Protein AF-A0A7S4NCA5-F1 (afdb_monomer_lite)

InterPro domains:
  IPR008146 Glutamine synthetase, catalytic domain [PS51987] (1-155)
  IPR014746 Glutamine synthetase/guanido kinase, catalytic domain [SSF55931] (5-135)
  IPR040577 Glutamine synthetase, C-terminal [PF18318] (61-159)
  IPR052725 Glutamine Synthetase Type-3 [PTHR42974] (2-161)

Secondary structure (DSSP, 8-state):
--SS---TT-SS-B-SSSB------TTS-HHHHHHHHHHHHHHHHHHHHHHHHTT--HHHHHHHHHHHTGGG---S-TTSTTHHHHHHHTT------HHHHHHGGG-HHHHHHHHHTTS--HHHHHHHHHHHHHHHHHHHHHHHHHHHHHIIIIIHHHHHHTT--HHHHHHHHHHH--

Sequence (178 aa):
VPAEDRNRTSPFPYGGHRFEFRAVGSSQNVSMVNTVLCSAIADAFTKFADAIEGGTAPLVVAQASLQENWNIIFNGDGYSAEWPVEAAKRGLRNTASGVDAVEALSDGKNIALFEKLGVMSKEETVARAVAMHDQYAGIVEIELKVMIEMITRKCVPACKAAGLSSSVVQGLTAGVSK

Radius of gyration: 23.9 Å; chains: 1; bounding box: 55×34×67 Å

Structure (mmCIF, N/CA/C/O backbone):
data_AF-A0A7S4NCA5-F1
#
_entry.id   AF-A0A7S4NCA5-F1
#
loop_
_atom_site.group_PDB
_atom_site.id
_atom_site.type_symbol
_atom_site.label_atom_id
_atom_site.label_alt_id
_atom_site.label_comp_id
_atom_site.label_asym_id
_atom_site.label_entity_id
_atom_site.label_seq_id
_atom_site.pdbx_PDB_ins_code
_atom_site.Cartn_x
_atom_site.Cartn_y
_atom_site.Cartn_z
_atom_site.occupancy
_atom_site.B_iso_or_equiv
_atom_site.auth_seq_id
_atom_site.auth_comp_id
_atom_site.auth_asym_id
_atom_site.auth_atom_id
_atom_site.pdbx_PDB_model_num
ATOM 1 N N . VAL A 1 1 ? 4.951 -13.671 23.299 1.00 54.53 1 VAL A N 1
ATOM 2 C CA . VAL A 1 1 ? 5.231 -12.646 22.269 1.00 54.53 1 VAL A CA 1
ATOM 3 C C . VAL A 1 1 ? 6.195 -11.655 22.896 1.00 54.53 1 VAL A C 1
ATOM 5 O O . VAL A 1 1 ? 5.897 -11.228 24.009 1.00 54.53 1 VAL A O 1
ATOM 8 N N . PRO A 1 2 ? 7.374 -11.396 22.310 1.00 55.56 2 PRO A N 1
ATOM 9 C CA . PRO A 1 2 ? 8.311 -10.420 22.863 1.00 55.56 2 PRO A CA 1
ATOM 10 C C . PRO A 1 2 ? 7.645 -9.040 22.966 1.00 55.56 2 PRO A C 1
ATOM 12 O O . PRO A 1 2 ? 6.778 -8.721 22.157 1.00 55.56 2 PRO A O 1
ATOM 15 N N . ALA A 1 3 ? 8.047 -8.221 23.941 1.00 65.94 3 ALA A N 1
ATOM 16 C CA . ALA A 1 3 ? 7.530 -6.854 24.089 1.00 65.94 3 ALA A CA 1
ATOM 17 C C . ALA A 1 3 ? 7.954 -5.917 22.935 1.00 65.94 3 ALA A C 1
ATOM 19 O O . ALA A 1 3 ? 7.352 -4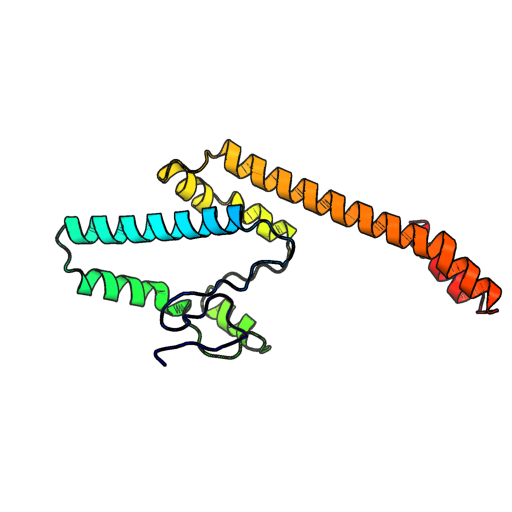.864 22.747 1.00 65.94 3 ALA A O 1
ATOM 20 N N . GLU A 1 4 ? 8.965 -6.312 22.154 1.00 72.19 4 GLU A N 1
ATOM 21 C CA . GLU A 1 4 ? 9.439 -5.626 20.951 1.00 72.19 4 GLU A CA 1
ATOM 22 C C . GLU A 1 4 ? 9.548 -6.623 19.792 1.00 72.19 4 GLU A C 1
ATOM 24 O O . GLU A 1 4 ? 10.216 -7.652 19.910 1.00 72.19 4 GLU A O 1
ATOM 29 N N . ASP A 1 5 ? 8.954 -6.290 18.651 1.00 75.12 5 ASP A N 1
ATOM 30 C CA . ASP A 1 5 ? 9.144 -6.990 17.390 1.00 75.12 5 ASP A CA 1
ATOM 31 C C . ASP A 1 5 ? 10.238 -6.293 16.564 1.00 75.12 5 ASP A C 1
ATOM 33 O O . ASP A 1 5 ? 10.076 -5.180 16.062 1.00 75.12 5 ASP A O 1
ATOM 37 N N . ARG A 1 6 ? 11.390 -6.958 16.429 1.00 75.75 6 ARG A N 1
ATOM 38 C CA . ARG A 1 6 ? 12.516 -6.502 15.596 1.00 75.75 6 ARG A CA 1
ATOM 39 C C . ARG A 1 6 ? 12.562 -7.193 14.233 1.00 75.75 6 ARG A C 1
ATOM 41 O O . ARG A 1 6 ? 13.563 -7.068 13.525 1.00 75.75 6 ARG A O 1
ATOM 48 N N . ASN A 1 7 ? 11.506 -7.908 13.850 1.00 80.62 7 ASN A N 1
ATOM 49 C CA . ASN A 1 7 ? 11.430 -8.604 12.578 1.00 80.62 7 ASN A CA 1
ATOM 50 C C . ASN A 1 7 ? 11.539 -7.615 11.413 1.00 80.62 7 ASN A C 1
ATOM 52 O O . ASN A 1 7 ? 10.671 -6.765 11.222 1.00 80.62 7 ASN A O 1
ATOM 56 N N . ARG A 1 8 ? 12.611 -7.724 10.620 1.00 83.94 8 ARG A N 1
ATOM 57 C CA . ARG A 1 8 ? 12.866 -6.866 9.448 1.00 83.94 8 ARG A CA 1
ATOM 58 C C . ARG A 1 8 ? 12.059 -7.230 8.205 1.00 83.94 8 ARG A C 1
ATOM 60 O O . ARG A 1 8 ? 12.035 -6.446 7.266 1.00 83.94 8 ARG A O 1
ATOM 67 N N . THR A 1 9 ? 11.385 -8.372 8.236 1.00 88.25 9 THR A N 1
ATOM 68 C CA . THR A 1 9 ? 10.536 -8.881 7.151 1.00 88.25 9 THR A CA 1
ATOM 69 C C . THR A 1 9 ? 9.052 -8.566 7.374 1.00 88.25 9 THR A C 1
ATOM 71 O O . THR A 1 9 ? 8.243 -8.718 6.465 1.00 88.25 9 THR A O 1
ATOM 74 N N . SER A 1 10 ? 8.691 -8.081 8.571 1.00 89.56 10 SER A N 1
ATOM 75 C CA . SER A 1 10 ? 7.336 -7.623 8.887 1.00 89.56 10 SER A CA 1
ATOM 76 C C . SER A 1 10 ? 7.078 -6.222 8.313 1.00 89.56 10 SER A C 1
ATOM 78 O O . SER A 1 10 ? 7.924 -5.332 8.487 1.00 89.56 10 SER A O 1
ATOM 80 N N . PRO A 1 11 ? 5.912 -5.983 7.679 1.00 90.94 11 PRO A N 1
ATOM 81 C CA . PRO A 1 11 ? 5.533 -4.662 7.187 1.00 90.94 11 PRO A CA 1
ATOM 82 C C . PRO A 1 11 ? 5.059 -3.710 8.296 1.00 90.94 11 PRO A C 1
ATOM 84 O O . PRO A 1 11 ? 5.025 -2.504 8.057 1.00 90.94 11 PRO A O 1
ATOM 87 N N . PHE A 1 12 ? 4.682 -4.218 9.479 1.00 92.06 12 PHE A N 1
ATOM 88 C CA . PHE A 1 12 ? 4.121 -3.411 10.574 1.00 92.06 12 PHE A CA 1
ATOM 89 C C . PHE A 1 12 ? 4.548 -3.880 11.984 1.00 92.06 12 PHE A C 1
ATOM 91 O O . PHE A 1 12 ? 3.697 -4.219 12.808 1.00 92.06 12 PHE A O 1
ATOM 98 N N . PRO A 1 13 ? 5.855 -3.956 12.295 1.00 91.12 13 PRO A N 1
ATOM 99 C CA . PRO A 1 13 ? 6.316 -4.395 13.610 1.00 91.12 13 PRO A CA 1
ATOM 100 C C . PRO A 1 13 ? 6.093 -3.352 14.710 1.00 91.12 13 PRO A C 1
ATOM 102 O O . PRO A 1 13 ? 6.138 -2.138 14.480 1.00 91.12 13 PRO A O 1
ATOM 105 N N . TYR A 1 14 ? 5.933 -3.847 15.938 1.00 89.44 14 TYR A N 1
ATOM 106 C CA . TYR A 1 14 ? 5.881 -3.041 17.155 1.00 89.44 14 TYR A CA 1
ATOM 107 C C . TYR A 1 14 ? 7.275 -2.877 17.775 1.00 89.44 14 TYR A C 1
ATOM 109 O O . TYR A 1 14 ? 7.804 -3.789 18.401 1.00 89.44 14 TYR A O 1
ATOM 117 N N . GLY A 1 15 ? 7.867 -1.691 17.659 1.00 82.62 15 GLY A N 1
ATOM 118 C CA . GLY A 1 15 ? 9.199 -1.364 18.181 1.00 82.62 15 GLY A CA 1
ATOM 119 C C . GLY A 1 15 ? 9.235 -0.964 19.664 1.00 82.62 15 GLY A C 1
ATOM 120 O O . GLY A 1 15 ? 10.075 -0.152 20.048 1.00 82.62 15 GLY A O 1
ATOM 121 N N . GLY A 1 16 ? 8.296 -1.439 20.487 1.00 83.69 16 GLY A N 1
ATOM 122 C CA . GLY A 1 16 ? 8.260 -1.211 21.940 1.00 83.69 16 GLY A CA 1
ATOM 123 C C . GLY A 1 16 ? 7.545 0.060 22.406 1.00 83.69 16 GLY A C 1
ATOM 124 O O . GLY A 1 16 ? 6.888 0.033 23.440 1.00 83.69 16 GLY A O 1
ATOM 125 N N . HIS A 1 17 ? 7.634 1.159 21.654 1.00 86.75 17 HIS A N 1
ATOM 126 C CA . HIS A 1 17 ? 6.929 2.426 21.945 1.00 86.75 17 HIS A CA 1
ATOM 127 C C . HIS A 1 17 ? 6.259 3.043 20.708 1.00 86.75 17 HIS A C 1
ATOM 129 O O . HIS A 1 17 ? 5.685 4.127 20.777 1.00 86.75 17 HIS A O 1
ATOM 135 N N . ARG A 1 18 ? 6.373 2.379 19.555 1.00 89.12 18 ARG A N 1
ATOM 136 C CA . ARG A 1 18 ? 5.813 2.812 18.273 1.00 89.12 18 ARG A CA 1
ATOM 137 C C . ARG A 1 18 ? 5.584 1.610 17.369 1.00 89.12 18 ARG A C 1
ATOM 139 O O . ARG A 1 18 ? 6.271 0.599 17.505 1.00 89.12 18 ARG A O 1
ATOM 146 N N . PHE A 1 19 ? 4.691 1.765 16.404 1.00 91.25 19 PHE A N 1
ATOM 147 C CA . PHE A 1 19 ? 4.635 0.890 15.237 1.00 91.25 19 PHE A CA 1
ATOM 148 C C . PHE A 1 19 ? 5.470 1.482 14.102 1.00 91.25 19 PHE A C 1
ATOM 150 O O . PHE A 1 19 ? 5.569 2.702 13.967 1.00 91.25 19 PHE A O 1
ATOM 157 N N . GLU A 1 20 ? 6.075 0.622 13.289 1.00 92.19 20 GLU A N 1
ATOM 158 C CA . GLU A 1 20 ? 6.814 1.030 12.093 1.00 92.19 20 GLU A CA 1
ATOM 159 C C . GLU A 1 20 ? 6.107 0.502 10.848 1.00 92.19 20 GLU A C 1
ATOM 161 O O . GLU A 1 20 ? 6.109 -0.698 10.612 1.00 92.19 20 GLU A O 1
ATOM 166 N N . PHE A 1 21 ? 5.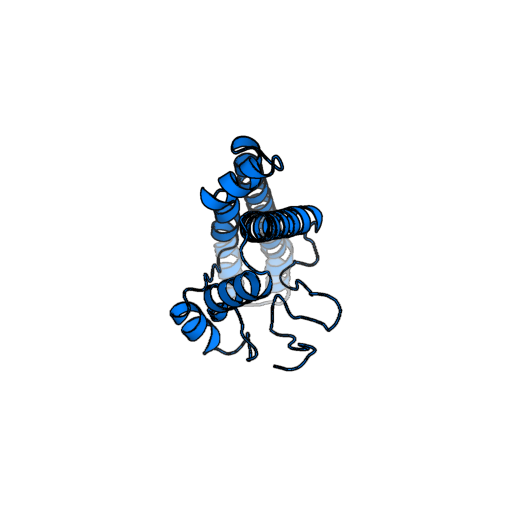533 1.374 10.016 1.00 93.69 21 PHE A N 1
ATOM 167 C CA . PHE A 1 21 ? 4.995 0.946 8.724 1.00 93.69 21 PHE A CA 1
ATOM 168 C C . PHE A 1 21 ? 6.086 0.964 7.660 1.00 93.69 21 PHE A C 1
ATOM 170 O O . PHE A 1 21 ? 6.589 2.021 7.283 1.00 93.69 21 PHE A O 1
ATOM 177 N N . ARG A 1 22 ? 6.469 -0.221 7.186 1.00 92.31 22 ARG A N 1
ATOM 178 C CA . ARG A 1 22 ? 7.637 -0.418 6.316 1.00 92.31 22 ARG A CA 1
ATOM 179 C C . ARG A 1 22 ? 7.298 -0.665 4.853 1.00 92.31 22 ARG A C 1
ATOM 181 O O . ARG A 1 22 ? 8.204 -0.758 4.037 1.00 92.31 22 ARG A O 1
ATOM 188 N N . ALA A 1 23 ? 6.014 -0.752 4.515 1.00 91.38 23 ALA A N 1
ATOM 189 C CA . ALA A 1 23 ? 5.568 -0.969 3.140 1.00 91.38 23 ALA A CA 1
ATOM 190 C C . ALA A 1 23 ? 5.652 0.295 2.255 1.00 91.38 23 ALA A C 1
ATOM 192 O O . ALA A 1 23 ? 5.349 0.225 1.068 1.00 91.38 23 ALA A O 1
ATOM 193 N N . VAL A 1 24 ? 6.042 1.447 2.814 1.00 93.38 24 VAL A N 1
ATOM 194 C CA . VAL A 1 24 ? 6.115 2.723 2.086 1.00 93.38 24 VAL A CA 1
ATOM 195 C C . VAL A 1 24 ? 7.354 2.766 1.192 1.00 93.38 24 VAL A C 1
ATOM 197 O O . VAL A 1 24 ? 8.475 2.564 1.659 1.00 93.38 24 VAL A O 1
ATOM 200 N N . GLY A 1 25 ? 7.159 3.075 -0.090 1.00 92.06 25 GLY A N 1
ATOM 201 C CA . GLY A 1 25 ? 8.249 3.294 -1.039 1.00 92.06 25 GLY A CA 1
ATOM 202 C C . GLY A 1 25 ? 9.005 4.597 -0.760 1.00 92.06 25 GLY A C 1
ATOM 203 O O . GLY A 1 25 ? 8.414 5.599 -0.368 1.00 92.06 25 GLY A O 1
ATOM 204 N N . SER A 1 26 ? 10.315 4.617 -1.011 1.00 92.94 26 SER A N 1
ATOM 205 C CA . SER A 1 26 ? 11.189 5.759 -0.681 1.00 92.94 26 SER A CA 1
ATOM 206 C C . SER A 1 26 ? 10.846 7.065 -1.409 1.00 92.94 26 SER A C 1
ATOM 208 O O . SER A 1 26 ? 11.150 8.141 -0.902 1.00 92.94 26 SER A O 1
ATOM 210 N N . SER A 1 27 ? 10.222 6.982 -2.585 1.00 91.06 27 SER A N 1
ATOM 211 C CA . SER A 1 27 ? 9.778 8.131 -3.383 1.00 91.06 27 SER A CA 1
ATOM 212 C C . SER A 1 27 ? 8.312 8.511 -3.149 1.00 91.06 27 SER A C 1
ATOM 214 O O . SER A 1 27 ? 7.837 9.489 -3.727 1.00 91.06 27 SER A O 1
ATOM 216 N N . GLN A 1 28 ? 7.572 7.746 -2.339 1.00 90.75 28 GLN A N 1
ATOM 217 C CA . GLN A 1 28 ? 6.149 7.988 -2.122 1.00 90.75 28 GLN A CA 1
ATOM 218 C C . GLN A 1 28 ? 5.918 9.157 -1.163 1.00 90.75 28 GLN A C 1
ATOM 220 O O . GLN A 1 28 ? 6.615 9.330 -0.164 1.00 90.75 28 GLN A O 1
ATOM 225 N N . ASN A 1 29 ? 4.872 9.938 -1.439 1.00 90.31 29 ASN A N 1
ATOM 226 C CA . ASN A 1 29 ? 4.406 10.947 -0.501 1.00 90.31 29 ASN A CA 1
ATOM 227 C C . ASN A 1 29 ? 3.720 10.269 0.695 1.00 90.31 29 ASN A C 1
ATOM 229 O O . ASN A 1 29 ? 2.674 9.633 0.553 1.00 90.31 29 ASN A O 1
ATOM 233 N N . VAL A 1 30 ? 4.296 10.451 1.884 1.00 94.19 30 VAL A N 1
ATOM 234 C CA . VAL A 1 30 ? 3.796 9.867 3.136 1.00 94.19 30 VAL A CA 1
ATOM 235 C C . VAL A 1 30 ? 2.447 10.432 3.585 1.00 94.19 30 VAL A C 1
ATOM 237 O O . VAL A 1 30 ? 1.802 9.826 4.434 1.00 94.19 30 VAL A O 1
ATOM 240 N N . SER A 1 31 ? 1.990 11.562 3.034 1.00 94.75 31 SER A N 1
ATOM 241 C CA . SER A 1 31 ? 0.718 12.175 3.428 1.00 94.75 31 SER A CA 1
ATOM 242 C C . SER A 1 31 ? -0.457 11.236 3.189 1.00 94.75 31 SER A C 1
ATOM 244 O O . SER A 1 31 ? -1.233 11.013 4.108 1.00 94.75 31 SER A O 1
ATOM 246 N N . MET A 1 32 ? -0.543 10.614 2.009 1.00 92.81 32 MET A N 1
ATOM 247 C CA . MET A 1 32 ? -1.649 9.714 1.684 1.00 92.81 32 MET A CA 1
ATOM 248 C C . MET A 1 32 ? -1.609 8.443 2.533 1.00 92.81 32 MET A C 1
ATOM 250 O O . MET A 1 32 ? -2.645 7.972 2.993 1.00 92.81 32 MET A O 1
ATOM 254 N N . VAL A 1 33 ? -0.410 7.916 2.790 1.00 95.06 33 VAL A N 1
ATOM 255 C CA . VAL A 1 33 ? -0.225 6.779 3.699 1.00 95.06 33 VAL A CA 1
ATOM 256 C C . VAL A 1 33 ? -0.738 7.130 5.094 1.00 95.06 33 VAL A C 1
ATOM 258 O O . VAL A 1 33 ? -1.511 6.371 5.674 1.00 95.06 33 VAL A O 1
ATOM 261 N N . ASN A 1 34 ? -0.367 8.303 5.608 1.00 96.38 34 ASN A N 1
ATOM 262 C CA . ASN A 1 34 ? -0.831 8.778 6.906 1.00 96.38 34 ASN A CA 1
ATOM 263 C C . ASN A 1 34 ? -2.341 9.028 6.914 1.00 96.38 34 ASN A C 1
ATOM 265 O O . ASN A 1 34 ? -2.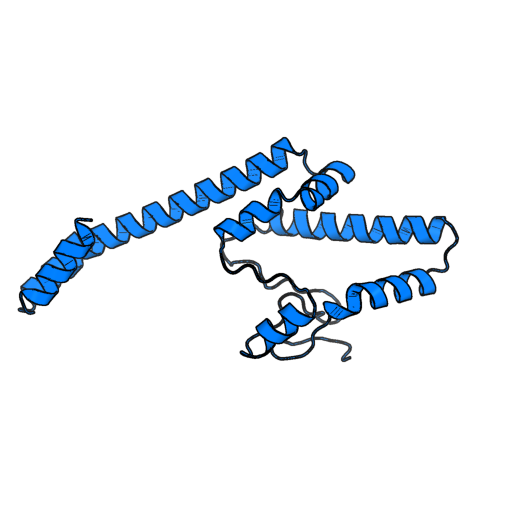984 8.676 7.892 1.00 96.38 34 ASN A O 1
ATOM 269 N N . THR A 1 35 ? -2.928 9.564 5.840 1.00 96.44 35 THR A N 1
ATOM 270 C CA . THR A 1 35 ? -4.385 9.706 5.713 1.00 96.44 35 THR A CA 1
ATOM 271 C C . THR A 1 35 ? -5.071 8.352 5.876 1.00 96.44 35 THR A C 1
ATOM 273 O O . THR A 1 35 ? -5.944 8.222 6.726 1.00 96.44 35 THR A O 1
ATOM 276 N N . VAL A 1 36 ? -4.634 7.324 5.141 1.00 96.12 36 VAL A N 1
ATOM 277 C CA . VAL A 1 36 ? -5.213 5.972 5.235 1.00 96.12 36 VAL A CA 1
ATOM 278 C C . VAL A 1 36 ? -5.044 5.390 6.641 1.00 96.12 36 VAL A C 1
ATOM 280 O O . VAL A 1 36 ? -6.019 4.922 7.228 1.00 96.12 36 VAL A O 1
ATOM 283 N N . LEU A 1 37 ? -3.826 5.424 7.195 1.00 96.62 37 LEU A N 1
ATOM 284 C CA . LEU A 1 37 ? -3.539 4.855 8.515 1.00 96.62 37 LEU A CA 1
ATOM 285 C C . LEU A 1 37 ? -4.330 5.565 9.616 1.00 96.62 37 LEU A C 1
ATOM 287 O O . LEU A 1 37 ? -4.974 4.902 10.424 1.00 96.62 37 LEU A O 1
ATOM 291 N N . CYS A 1 38 ? -4.329 6.898 9.630 1.00 97.56 38 CYS A N 1
ATOM 292 C CA . CYS A 1 38 ? -5.062 7.678 10.620 1.00 97.56 38 CYS A CA 1
ATOM 293 C C . CYS A 1 38 ? -6.574 7.460 10.506 1.00 97.56 38 CYS A C 1
ATOM 295 O O . CYS A 1 38 ? -7.223 7.309 11.536 1.00 97.56 38 CYS A O 1
ATOM 297 N N . SER A 1 39 ? -7.138 7.382 9.295 1.00 98.12 39 SER A N 1
ATOM 298 C CA . SER A 1 39 ? -8.562 7.073 9.103 1.00 98.12 39 SER A CA 1
ATOM 299 C C . SER A 1 39 ? -8.922 5.672 9.598 1.00 98.12 39 SER A C 1
ATOM 301 O O . SER A 1 39 ? -9.897 5.514 10.328 1.00 98.12 39 SER A O 1
ATOM 303 N N . ALA A 1 40 ? -8.123 4.655 9.262 1.00 96.69 40 ALA A N 1
ATOM 304 C CA . ALA A 1 40 ? -8.358 3.287 9.725 1.00 96.69 40 ALA A CA 1
ATOM 305 C C . ALA A 1 40 ? -8.268 3.175 11.258 1.00 96.69 40 ALA A C 1
ATOM 307 O O . ALA A 1 40 ? -9.101 2.523 11.887 1.00 96.69 40 ALA A O 1
ATOM 308 N N . ILE A 1 41 ? -7.286 3.849 11.863 1.00 96.88 41 ILE A N 1
ATOM 309 C CA . ILE A 1 41 ? -7.113 3.906 13.318 1.00 96.88 41 ILE A CA 1
ATOM 310 C C . ILE A 1 41 ? -8.281 4.648 13.978 1.00 96.88 41 ILE A C 1
ATOM 312 O O . ILE A 1 41 ? -8.806 4.174 14.984 1.00 96.88 41 ILE A O 1
ATOM 316 N N . ALA A 1 42 ? -8.714 5.780 13.416 1.00 98.12 42 ALA A N 1
ATOM 317 C CA . ALA A 1 42 ? -9.842 6.546 13.936 1.00 98.12 42 ALA A CA 1
ATOM 318 C C . ALA A 1 42 ? -11.129 5.710 13.955 1.00 98.12 42 ALA A C 1
ATOM 320 O O . ALA A 1 42 ? -11.781 5.638 14.991 1.00 98.12 42 ALA A O 1
ATOM 321 N N . ASP A 1 43 ? -11.451 5.006 12.865 1.00 97.44 43 ASP A N 1
ATOM 322 C CA . ASP A 1 43 ? -12.634 4.136 12.813 1.00 97.44 43 ASP A CA 1
ATOM 323 C C . ASP A 1 43 ? -12.560 2.971 13.812 1.00 97.44 43 ASP A C 1
ATOM 325 O O . ASP A 1 43 ? -13.566 2.630 14.440 1.00 97.44 43 ASP A O 1
ATOM 329 N N . ALA A 1 44 ? -11.374 2.387 14.014 1.00 96.06 44 ALA A N 1
ATOM 330 C CA . ALA A 1 44 ? -11.171 1.365 15.039 1.00 96.06 44 ALA A CA 1
ATOM 331 C C . ALA A 1 44 ? -11.411 1.918 16.455 1.00 96.06 44 ALA A C 1
ATOM 333 O O . ALA A 1 44 ? -12.117 1.293 17.249 1.00 96.06 44 ALA A O 1
ATOM 334 N N . PHE A 1 45 ? -10.889 3.110 16.764 1.00 96.56 45 PHE A N 1
ATOM 335 C CA . PHE A 1 45 ? -11.117 3.750 18.060 1.00 96.56 45 PHE A CA 1
ATOM 336 C C . PHE A 1 45 ? -12.568 4.181 18.266 1.00 96.56 45 PHE A C 1
ATOM 338 O O . PHE A 1 45 ? -13.060 4.040 19.381 1.00 96.56 45 PHE A O 1
ATOM 345 N N . THR A 1 46 ? -13.274 4.627 17.222 1.00 97.19 46 THR A N 1
ATOM 346 C CA . THR A 1 46 ? -14.718 4.892 17.299 1.00 97.19 46 THR A CA 1
ATOM 347 C C . THR A 1 46 ? -15.472 3.635 17.724 1.00 97.19 46 THR A C 1
ATOM 349 O O . THR A 1 46 ? -16.225 3.684 18.686 1.00 97.19 46 THR A O 1
ATOM 352 N N . LYS A 1 47 ? -15.199 2.478 17.103 1.00 95.88 47 LYS A N 1
ATOM 353 C CA . LYS A 1 47 ? -15.840 1.206 17.491 1.00 95.88 47 LYS A CA 1
ATOM 354 C C . LYS A 1 47 ? -15.565 0.830 18.948 1.00 95.88 47 LYS A C 1
ATOM 356 O O . LYS A 1 47 ? -16.447 0.308 19.625 1.00 95.88 47 LYS A O 1
ATOM 361 N N . PHE A 1 48 ? -14.346 1.074 19.431 1.00 97.69 48 PHE A N 1
ATOM 362 C CA . PHE A 1 48 ? -13.999 0.809 20.829 1.00 97.69 48 PHE A CA 1
ATOM 363 C C . PHE A 1 48 ? -14.727 1.761 21.777 1.00 97.69 48 PHE A C 1
ATOM 365 O O . PHE A 1 48 ? -15.265 1.304 22.784 1.00 97.69 48 PHE A O 1
ATOM 372 N N . ALA A 1 49 ? -14.756 3.055 21.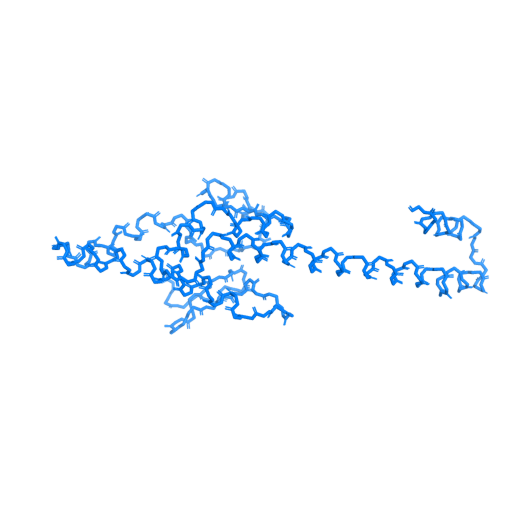454 1.00 97.81 49 ALA A N 1
ATOM 373 C CA . ALA A 1 49 ? -15.452 4.068 22.236 1.00 97.81 49 ALA A CA 1
ATOM 374 C C . ALA A 1 49 ? -16.951 3.757 22.318 1.00 97.81 49 ALA A C 1
ATOM 376 O O . ALA A 1 49 ? -17.464 3.612 23.424 1.00 97.81 49 ALA A O 1
ATOM 377 N N . ASP A 1 50 ? -17.607 3.512 21.180 1.00 97.81 50 ASP A N 1
ATOM 378 C CA . ASP A 1 50 ? -19.035 3.186 21.106 1.00 97.81 50 ASP A CA 1
ATOM 379 C C . ASP A 1 50 ? -19.389 1.968 21.980 1.00 97.81 50 ASP A C 1
ATOM 381 O O . ASP A 1 50 ? -20.376 1.976 22.717 1.00 97.81 50 ASP A O 1
ATOM 385 N N . ALA A 1 51 ? -18.567 0.912 21.949 1.00 97.62 51 ALA A N 1
ATOM 386 C CA . ALA A 1 51 ? -18.796 -0.290 22.751 1.00 97.62 51 ALA A CA 1
ATOM 387 C C . ALA A 1 51 ? -18.638 -0.039 24.261 1.00 97.62 51 ALA A C 1
ATOM 389 O O . ALA A 1 51 ? -19.400 -0.592 25.064 1.00 97.62 51 ALA A O 1
ATOM 390 N N . ILE A 1 52 ? -17.650 0.774 24.649 1.00 98.31 52 ILE A N 1
ATOM 391 C CA . ILE A 1 52 ? -17.373 1.118 26.049 1.00 98.31 52 ILE A CA 1
ATOM 392 C C . ILE A 1 52 ? -18.449 2.058 26.596 1.00 98.31 52 ILE A C 1
ATOM 394 O O . ILE A 1 52 ? -18.980 1.815 27.679 1.00 98.31 52 ILE A O 1
ATOM 398 N N . GLU A 1 53 ? -18.813 3.095 25.844 1.00 98.12 53 GLU A N 1
ATOM 399 C CA . GLU A 1 53 ? -19.886 4.032 26.191 1.00 98.12 53 GLU A CA 1
ATOM 400 C C . GLU A 1 53 ? -21.251 3.333 26.237 1.00 98.12 53 GLU A C 1
ATOM 402 O O . GLU A 1 53 ? -22.089 3.658 27.078 1.00 98.12 53 GLU A O 1
ATOM 407 N N . GLY A 1 54 ? -21.438 2.291 25.421 1.00 97.75 54 GLY A N 1
ATOM 408 C CA . GLY A 1 54 ? -22.574 1.371 25.485 1.00 97.75 54 GLY A CA 1
ATOM 409 C C . GLY A 1 54 ? -22.587 0.430 26.701 1.00 97.75 54 GLY A C 1
ATOM 410 O O . GLY A 1 54 ? -23.512 -0.368 26.838 1.00 97.75 54 GLY A O 1
ATOM 411 N N . GLY A 1 55 ? -21.588 0.503 27.588 1.00 97.75 55 GLY A N 1
ATOM 412 C CA . GLY A 1 55 ? -21.534 -0.237 28.853 1.00 97.75 55 GLY A CA 1
ATOM 413 C C . GLY A 1 55 ? -20.698 -1.520 28.830 1.00 97.75 55 GLY A C 1
ATOM 414 O O . GLY A 1 55 ? -20.654 -2.235 29.834 1.00 97.75 55 GLY A O 1
ATOM 415 N N . THR A 1 56 ? -20.010 -1.830 27.728 1.00 97.88 56 THR A N 1
ATOM 416 C CA . THR A 1 56 ? -19.103 -2.987 27.677 1.00 97.88 56 THR A CA 1
ATOM 417 C C . THR A 1 56 ? -17.809 -2.668 28.420 1.00 97.88 56 THR A C 1
ATOM 419 O O . THR A 1 56 ? -17.175 -1.642 28.186 1.00 97.88 56 THR A O 1
ATOM 422 N N . ALA A 1 57 ? -17.362 -3.564 29.303 1.00 98.19 57 ALA A N 1
ATOM 423 C CA . ALA A 1 57 ? -16.106 -3.363 30.018 1.00 98.19 57 ALA A CA 1
ATOM 424 C C . ALA A 1 57 ? -14.915 -3.260 29.032 1.00 98.19 57 ALA A C 1
ATOM 426 O O . ALA A 1 57 ? -14.793 -4.119 28.154 1.00 98.19 57 ALA A O 1
ATOM 427 N N . PRO A 1 58 ? -13.984 -2.297 29.200 1.00 97.56 58 PRO A N 1
ATOM 428 C CA . PRO A 1 58 ? -12.868 -2.097 28.267 1.00 97.56 58 PRO A CA 1
ATOM 429 C C . PRO A 1 58 ? -12.029 -3.353 27.995 1.00 97.56 58 PRO A C 1
ATOM 431 O O . PRO A 1 58 ? -11.609 -3.596 26.866 1.00 97.56 58 PRO A O 1
ATOM 434 N N . LEU A 1 59 ? -11.826 -4.194 29.016 1.00 97.56 59 LEU A N 1
ATOM 435 C CA . LEU A 1 59 ? -11.097 -5.456 28.873 1.00 97.56 59 LEU A CA 1
ATOM 436 C C . LEU A 1 59 ? -11.797 -6.426 27.908 1.00 97.56 59 LEU A C 1
ATOM 438 O O . LEU A 1 59 ? -11.125 -7.100 27.132 1.00 97.56 59 LEU A O 1
ATOM 442 N N . VAL A 1 60 ? -13.131 -6.476 27.936 1.00 97.81 60 VAL A N 1
ATOM 443 C CA . VAL A 1 60 ? -13.928 -7.350 27.064 1.00 97.81 60 VAL A CA 1
ATOM 444 C C . VAL A 1 60 ? -13.842 -6.871 25.616 1.00 97.81 60 VAL A C 1
ATOM 446 O O . VAL A 1 60 ? -13.624 -7.687 24.724 1.00 97.81 60 VAL A O 1
ATOM 449 N N . VAL A 1 61 ? -13.923 -5.556 25.383 1.00 97.81 61 VAL A N 1
ATOM 450 C CA . VAL A 1 61 ? -13.755 -4.960 24.044 1.00 97.81 61 VAL A CA 1
ATOM 451 C C . VAL A 1 61 ? -12.372 -5.286 23.472 1.00 97.81 61 VAL A C 1
ATOM 453 O O . VAL A 1 61 ? -12.262 -5.759 22.340 1.00 97.81 61 VAL A O 1
ATOM 456 N N . ALA A 1 62 ? -11.316 -5.116 24.273 1.00 95.88 62 ALA A N 1
ATOM 457 C CA . ALA A 1 62 ? -9.948 -5.418 23.856 1.00 95.88 62 ALA A CA 1
ATOM 458 C C . ALA A 1 62 ? -9.742 -6.912 23.540 1.00 95.88 62 ALA A C 1
ATOM 460 O O . ALA A 1 62 ? -9.128 -7.253 22.530 1.00 95.88 62 ALA A O 1
ATOM 461 N N . GLN A 1 63 ? -10.273 -7.811 24.376 1.00 96.75 63 GLN A N 1
ATOM 462 C CA . GLN A 1 63 ? -10.191 -9.256 24.147 1.00 96.75 63 GLN A CA 1
ATOM 463 C C . GLN A 1 63 ? -10.943 -9.677 22.883 1.00 96.75 63 GLN A C 1
ATOM 465 O O . GLN A 1 63 ? -10.408 -10.458 22.098 1.00 96.75 63 GLN A O 1
ATOM 470 N N . ALA A 1 64 ? -12.148 -9.146 22.665 1.00 96.50 64 ALA A N 1
ATOM 471 C CA . ALA A 1 64 ? -12.934 -9.429 21.469 1.00 96.50 64 ALA A CA 1
ATOM 472 C C . ALA A 1 64 ? -12.205 -8.972 20.196 1.00 96.50 64 ALA A C 1
ATOM 474 O O . ALA A 1 64 ? -12.057 -9.760 19.264 1.00 96.50 64 ALA A O 1
ATOM 475 N N . SER A 1 65 ? -11.662 -7.749 20.189 1.00 95.81 65 SER A N 1
ATOM 476 C CA . SER A 1 65 ? -10.903 -7.234 19.044 1.00 95.81 65 SER A CA 1
ATOM 477 C C . SER A 1 65 ? -9.648 -8.063 18.754 1.00 95.81 65 SER A C 1
ATOM 479 O O . SER A 1 65 ? -9.365 -8.365 17.593 1.00 95.81 65 SER A O 1
ATOM 481 N N . LEU A 1 66 ? -8.921 -8.493 19.791 1.00 94.81 66 LEU A N 1
ATOM 482 C CA . LEU A 1 66 ? -7.750 -9.354 19.628 1.00 94.81 66 LEU A CA 1
ATOM 483 C C . LEU A 1 66 ? -8.111 -10.714 19.014 1.00 94.81 66 LEU A C 1
ATOM 485 O O . LEU A 1 66 ? -7.372 -11.208 18.168 1.00 94.81 66 LEU A O 1
ATOM 489 N N . GLN A 1 67 ? -9.230 -11.312 19.430 1.00 95.31 67 GLN A N 1
ATOM 490 C CA . GLN A 1 67 ? -9.706 -12.585 18.880 1.00 95.31 67 GLN A CA 1
ATOM 491 C C . GLN A 1 67 ? -10.116 -12.446 17.411 1.00 95.31 67 GLN A C 1
ATOM 493 O O . GLN A 1 67 ? -9.716 -13.263 16.585 1.00 95.31 67 GLN A O 1
ATOM 498 N N . GLU A 1 68 ? -10.856 -11.389 17.070 1.00 95.25 68 GLU A N 1
ATOM 499 C CA . GLU A 1 68 ? -11.297 -11.120 15.696 1.00 95.25 68 GLU A CA 1
ATOM 500 C C . GLU A 1 68 ? -10.118 -10.900 14.736 1.00 95.25 68 GLU A C 1
ATOM 502 O O . GLU A 1 68 ? -10.160 -11.331 13.586 1.00 95.25 68 GLU A O 1
ATOM 507 N N . ASN A 1 69 ? -9.040 -10.280 15.222 1.00 94.19 69 ASN A N 1
ATOM 508 C CA . ASN A 1 69 ? -7.877 -9.903 14.418 1.00 94.19 69 ASN A CA 1
ATOM 509 C C . ASN A 1 69 ? -6.662 -10.813 14.670 1.00 94.19 69 ASN A C 1
ATOM 511 O O . ASN A 1 69 ? -5.528 -10.457 14.357 1.00 94.19 69 ASN A O 1
ATOM 515 N N . TRP A 1 70 ? -6.849 -12.004 15.241 1.00 93.12 70 TRP A N 1
ATOM 516 C CA . TRP A 1 70 ? -5.717 -12.879 15.556 1.00 93.12 70 TRP A CA 1
ATOM 517 C C . TRP A 1 70 ? -4.982 -13.373 14.299 1.00 93.12 70 TRP A C 1
ATOM 519 O O . TRP A 1 70 ? -3.767 -13.580 14.307 1.00 93.12 70 TRP A O 1
ATOM 529 N N . ASN A 1 71 ? -5.707 -13.531 13.190 1.00 93.44 71 ASN A N 1
ATOM 530 C CA . ASN A 1 71 ? -5.180 -14.037 11.923 1.00 93.44 71 ASN A CA 1
ATOM 531 C C . ASN A 1 71 ? -4.118 -13.123 11.279 1.00 93.44 71 ASN A C 1
ATOM 533 O O . ASN A 1 71 ? -3.268 -13.627 10.542 1.00 93.44 71 ASN A O 1
ATOM 537 N N . ILE A 1 72 ? -4.124 -11.816 11.570 1.00 92.06 72 ILE A N 1
ATOM 538 C CA . ILE A 1 72 ? -3.138 -10.860 11.033 1.00 92.06 72 ILE A CA 1
ATOM 539 C C . ILE A 1 72 ? -1.818 -10.836 11.823 1.00 92.06 72 ILE A C 1
ATOM 541 O O . ILE A 1 72 ? -0.834 -10.273 11.347 1.00 92.06 72 ILE A O 1
ATOM 545 N N . ILE A 1 73 ? -1.759 -11.454 13.009 1.00 90.88 73 ILE A N 1
ATOM 546 C CA . ILE A 1 73 ? -0.555 -11.462 13.850 1.00 90.88 73 ILE A CA 1
ATOM 547 C C . ILE A 1 73 ? 0.407 -12.558 13.368 1.00 90.88 73 ILE A C 1
ATOM 549 O O . ILE A 1 73 ? 0.105 -13.756 13.397 1.00 90.88 73 ILE A O 1
ATOM 553 N N . PHE A 1 74 ? 1.607 -12.154 12.948 1.00 88.94 74 PHE A N 1
ATOM 554 C CA . PHE A 1 74 ? 2.642 -13.055 12.447 1.00 88.94 74 PHE A CA 1
ATOM 555 C C . PHE A 1 74 ? 4.031 -12.649 12.950 1.00 88.94 74 PHE A C 1
ATOM 557 O O . PHE A 1 74 ? 4.445 -11.508 12.791 1.00 88.94 74 PHE A O 1
ATOM 564 N N . ASN A 1 75 ? 4.754 -13.608 13.538 1.00 85.75 75 ASN A N 1
ATOM 565 C CA . ASN A 1 75 ? 6.095 -13.414 14.113 1.00 85.75 75 ASN A CA 1
ATOM 566 C C . ASN A 1 75 ? 7.176 -14.253 13.397 1.00 85.75 75 ASN A C 1
ATOM 568 O O . ASN A 1 75 ? 8.248 -14.475 13.955 1.00 85.75 75 ASN A O 1
ATOM 572 N N . GLY A 1 76 ? 6.873 -14.793 12.211 1.00 88.06 76 GLY A N 1
ATOM 573 C CA . GLY A 1 76 ? 7.799 -15.617 11.431 1.00 88.06 76 GLY A CA 1
ATOM 574 C C . GLY A 1 76 ? 8.543 -14.828 10.352 1.00 88.06 76 GLY A C 1
ATOM 575 O O . GLY A 1 76 ? 8.552 -13.599 10.345 1.00 88.06 76 GLY A O 1
ATOM 576 N N . ASP A 1 77 ? 9.154 -15.551 9.418 1.00 89.69 77 ASP A N 1
ATOM 577 C CA . ASP A 1 77 ? 9.836 -14.967 8.262 1.00 89.69 77 ASP A CA 1
ATOM 578 C C . ASP A 1 77 ? 8.842 -14.624 7.141 1.00 89.69 77 ASP A C 1
ATOM 580 O O . ASP A 1 77 ? 8.247 -15.513 6.526 1.00 89.69 77 ASP A O 1
ATOM 584 N N . GLY A 1 78 ? 8.672 -13.327 6.877 1.00 89.12 78 GLY A N 1
ATOM 585 C CA . GLY A 1 78 ? 7.785 -12.797 5.842 1.00 89.12 78 GLY A CA 1
ATOM 586 C C . GLY A 1 78 ? 8.314 -12.946 4.413 1.00 89.12 78 GLY A C 1
ATOM 587 O O . GLY A 1 78 ? 7.545 -12.743 3.477 1.00 89.12 78 GLY A O 1
ATOM 588 N N . TYR A 1 79 ? 9.589 -13.302 4.225 1.00 90.56 79 TYR A N 1
ATOM 589 C CA . TYR A 1 79 ? 10.176 -13.556 2.901 1.00 90.56 79 TYR A CA 1
ATOM 590 C C . TYR A 1 79 ? 10.239 -15.039 2.539 1.00 90.56 79 TYR A C 1
ATOM 592 O O . TYR A 1 79 ? 10.596 -15.381 1.411 1.00 90.56 79 TYR A O 1
ATOM 600 N N . SER A 1 80 ? 9.879 -15.916 3.476 1.00 94.12 80 SER A N 1
ATOM 601 C CA . SER A 1 80 ? 9.790 -17.350 3.228 1.00 94.12 80 SER A CA 1
ATOM 602 C C . SER A 1 80 ? 8.786 -17.670 2.109 1.00 94.12 80 SER A C 1
ATOM 604 O O . SER A 1 80 ? 7.757 -17.005 1.956 1.00 94.12 80 SER A O 1
ATOM 606 N N . ALA A 1 81 ? 9.069 -18.710 1.320 1.00 93.94 81 ALA A N 1
ATOM 607 C CA . ALA A 1 81 ? 8.175 -19.157 0.247 1.00 93.94 81 ALA A CA 1
ATOM 608 C C . ALA A 1 81 ? 6.866 -19.752 0.804 1.00 93.94 81 ALA A C 1
ATOM 610 O O . ALA A 1 81 ? 5.849 -19.816 0.113 1.00 93.94 81 ALA A O 1
ATOM 611 N N . GLU A 1 82 ? 6.886 -20.166 2.070 1.00 94.12 82 GLU A N 1
ATOM 612 C CA . GLU A 1 82 ? 5.763 -20.724 2.809 1.00 94.12 82 GLU A CA 1
ATOM 613 C C . GLU A 1 82 ? 4.776 -19.642 3.267 1.00 94.12 82 GLU A C 1
ATOM 615 O O . GLU A 1 82 ? 3.578 -19.917 3.389 1.00 94.12 82 GLU A O 1
ATOM 620 N N . TRP A 1 83 ? 5.247 -18.410 3.503 1.00 93.06 83 TRP A N 1
ATOM 621 C CA . TRP A 1 83 ? 4.408 -17.341 4.041 1.00 93.06 83 TRP A CA 1
ATOM 622 C C . TRP A 1 83 ? 3.215 -16.988 3.142 1.00 93.06 83 TRP A C 1
ATOM 624 O O . TRP A 1 83 ? 2.103 -16.964 3.664 1.00 93.06 83 TRP A O 1
ATOM 634 N N . PRO A 1 84 ? 3.352 -16.800 1.813 1.00 92.94 84 PRO A N 1
ATOM 635 C CA . PRO A 1 84 ? 2.200 -16.546 0.946 1.00 92.94 84 PRO A CA 1
ATOM 636 C C . PRO A 1 84 ? 1.121 -17.639 1.012 1.00 92.94 84 PRO A C 1
ATOM 638 O O . PRO A 1 84 ? -0.070 -17.333 0.960 1.00 92.94 84 PRO A O 1
ATOM 641 N N . VAL A 1 85 ? 1.523 -18.907 1.163 1.00 94.12 85 VAL A N 1
ATOM 642 C CA . VAL A 1 85 ? 0.598 -20.049 1.269 1.00 94.12 85 VAL A CA 1
ATOM 643 C C . VAL A 1 85 ? -0.169 -20.001 2.589 1.00 94.12 85 VAL A C 1
ATOM 645 O O . VAL A 1 85 ? -1.383 -20.196 2.619 1.00 94.12 85 VAL A O 1
ATOM 648 N N . GLU A 1 86 ? 0.530 -19.727 3.687 1.00 94.06 86 GLU A N 1
ATOM 649 C CA . GLU A 1 86 ? -0.070 -19.594 5.013 1.00 94.06 86 GLU A CA 1
ATOM 650 C C . GLU A 1 86 ? -0.955 -18.341 5.123 1.00 94.06 86 GLU A C 1
ATOM 652 O O . GLU A 1 86 ? -2.076 -18.410 5.624 1.00 94.06 86 GLU A O 1
ATOM 657 N N . ALA A 1 87 ? -0.502 -17.207 4.590 1.00 93.56 87 ALA A N 1
ATOM 658 C CA . ALA A 1 87 ? -1.252 -15.959 4.541 1.00 93.56 87 ALA A CA 1
ATOM 659 C C . ALA A 1 87 ? -2.585 -16.132 3.795 1.00 93.56 87 ALA A C 1
ATOM 661 O O . ALA A 1 87 ? -3.626 -15.686 4.282 1.00 93.56 87 ALA A O 1
ATOM 662 N N . ALA A 1 88 ? -2.582 -16.859 2.672 1.00 94.38 88 ALA A N 1
ATOM 663 C CA . ALA A 1 88 ? -3.799 -17.189 1.937 1.00 94.38 88 ALA A CA 1
ATOM 664 C C . ALA A 1 88 ? -4.770 -18.049 2.768 1.00 94.38 88 ALA A C 1
ATOM 666 O O . ALA A 1 88 ? -5.964 -17.755 2.801 1.00 94.38 88 ALA A O 1
ATOM 667 N N . LYS A 1 89 ? -4.276 -19.057 3.508 1.00 95.56 89 LYS A N 1
ATOM 668 C CA . LYS A 1 89 ? -5.108 -19.865 4.429 1.00 95.56 89 LYS A CA 1
ATOM 669 C C . LYS A 1 89 ? -5.737 -19.026 5.543 1.00 95.56 89 LYS A C 1
ATOM 671 O O . LYS A 1 89 ? -6.840 -19.329 5.986 1.00 95.56 89 LYS A O 1
ATOM 676 N N . ARG A 1 90 ? -5.054 -17.964 5.977 1.00 94.75 90 ARG A N 1
ATOM 677 C CA . ARG A 1 90 ? -5.538 -16.993 6.976 1.00 94.75 90 ARG A CA 1
ATOM 678 C C . ARG A 1 90 ? -6.500 -15.944 6.408 1.00 94.75 90 ARG A C 1
ATOM 680 O O . ARG A 1 90 ? -6.994 -15.110 7.169 1.00 94.75 90 ARG A O 1
ATOM 687 N N . GLY A 1 91 ? -6.744 -15.960 5.096 1.00 94.25 91 GLY A N 1
ATOM 688 C CA . GLY A 1 91 ? -7.587 -14.987 4.402 1.00 94.25 91 GLY A CA 1
ATOM 689 C C . GLY A 1 91 ? -6.922 -13.624 4.185 1.00 94.25 91 GLY A C 1
ATOM 690 O O . GLY A 1 91 ? -7.617 -12.638 3.945 1.00 94.25 91 GLY A O 1
ATOM 691 N N . LEU A 1 92 ? -5.591 -13.538 4.281 1.00 93.12 92 LEU A N 1
ATOM 692 C CA . LEU A 1 92 ? -4.858 -12.292 4.066 1.00 93.12 92 LEU A CA 1
ATOM 693 C C . LEU A 1 92 ? -4.729 -12.008 2.566 1.00 93.12 92 LEU A C 1
ATOM 695 O O . LEU A 1 92 ? -4.297 -12.860 1.789 1.00 93.12 92 LEU A O 1
ATOM 699 N N . ARG A 1 93 ? -5.096 -10.790 2.156 1.00 89.88 93 ARG A N 1
ATOM 700 C CA . ARG A 1 93 ? -4.991 -10.345 0.760 1.00 89.88 93 ARG A CA 1
ATOM 701 C C . ARG A 1 93 ? -3.514 -10.176 0.381 1.00 89.88 93 ARG A C 1
ATOM 703 O O . ARG A 1 93 ? -2.769 -9.506 1.090 1.00 89.88 93 ARG A O 1
ATOM 710 N N . ASN A 1 94 ? -3.123 -10.736 -0.762 1.00 91.94 94 ASN A N 1
ATOM 711 C CA . ASN A 1 94 ? -1.815 -10.532 -1.381 1.00 91.94 94 ASN A CA 1
ATOM 712 C C . ASN A 1 94 ? -2.012 -10.015 -2.814 1.00 91.94 94 ASN A C 1
ATOM 714 O O . ASN A 1 94 ? -2.341 -10.792 -3.710 1.00 91.94 94 ASN A O 1
ATOM 718 N N . THR A 1 95 ? -1.850 -8.706 -3.013 1.00 91.81 95 THR A N 1
ATOM 719 C CA . THR A 1 95 ? -2.000 -8.052 -4.320 1.00 91.81 95 THR A CA 1
ATOM 720 C C . THR A 1 95 ? -0.624 -7.656 -4.843 1.00 91.81 95 THR A C 1
ATOM 722 O O . THR A 1 95 ? -0.039 -6.684 -4.374 1.00 91.81 95 THR A O 1
ATOM 725 N N . ALA A 1 96 ? -0.101 -8.420 -5.806 1.00 91.38 96 ALA A N 1
ATOM 726 C CA . ALA A 1 96 ? 1.226 -8.180 -6.381 1.00 91.38 96 ALA A CA 1
ATOM 727 C C . ALA A 1 96 ? 1.234 -7.078 -7.458 1.00 91.38 96 ALA A C 1
ATOM 729 O O . ALA A 1 96 ? 2.260 -6.439 -7.683 1.00 91.38 96 ALA A O 1
ATOM 730 N N . SER A 1 97 ? 0.101 -6.863 -8.131 1.00 94.50 97 SER A N 1
ATOM 731 C CA . SER A 1 97 ? -0.052 -5.835 -9.163 1.00 94.50 97 SER A CA 1
ATOM 732 C C . SER A 1 97 ? -0.226 -4.462 -8.520 1.00 94.50 97 SER A C 1
ATOM 734 O O . SER A 1 97 ? -1.155 -4.244 -7.743 1.00 94.50 97 SER A O 1
ATOM 736 N N . GLY A 1 98 ? 0.654 -3.519 -8.866 1.00 90.62 98 GLY A N 1
ATOM 737 C CA . GLY A 1 98 ? 0.519 -2.128 -8.431 1.00 90.62 98 GLY A CA 1
ATOM 738 C C . GLY A 1 98 ? -0.752 -1.471 -8.973 1.00 90.62 98 GLY A C 1
ATOM 739 O O . GLY A 1 98 ? -1.365 -0.679 -8.268 1.00 90.62 98 GLY A O 1
ATOM 740 N N . VAL A 1 99 ? -1.180 -1.846 -10.182 1.00 93.69 99 VAL A N 1
ATOM 741 C CA . VAL A 1 99 ? -2.424 -1.363 -10.800 1.00 93.69 99 VAL A CA 1
ATOM 742 C C . VAL A 1 99 ? -3.619 -1.825 -9.964 1.00 93.69 99 VAL A C 1
ATOM 744 O O . VAL A 1 99 ? -4.347 -0.996 -9.428 1.00 93.69 99 VAL A O 1
ATOM 747 N N . ASP A 1 100 ? -3.748 -3.128 -9.726 1.00 94.25 100 ASP A N 1
ATOM 748 C CA . ASP A 1 100 ? -4.858 -3.701 -8.953 1.00 94.25 100 ASP A CA 1
ATOM 749 C C . ASP A 1 100 ? -4.854 -3.195 -7.494 1.00 94.25 100 ASP A C 1
ATOM 751 O O . ASP A 1 100 ? -5.896 -3.063 -6.853 1.00 94.25 100 ASP A O 1
ATOM 755 N N . ALA A 1 101 ? -3.673 -2.897 -6.938 1.00 93.31 101 ALA A N 1
ATOM 756 C CA . ALA A 1 101 ? -3.552 -2.331 -5.597 1.00 93.31 101 ALA A CA 1
ATOM 757 C C . ALA A 1 101 ? -4.091 -0.893 -5.511 1.00 93.31 101 ALA A C 1
ATOM 759 O O . ALA A 1 101 ? -4.662 -0.525 -4.484 1.00 93.31 101 ALA A O 1
ATOM 760 N N . VAL A 1 102 ? -3.934 -0.088 -6.568 1.00 94.00 102 VAL A N 1
ATOM 761 C CA . VAL A 1 102 ? -4.500 1.270 -6.635 1.00 94.00 102 VAL A CA 1
ATOM 762 C C . VAL A 1 102 ? -6.024 1.221 -6.719 1.00 94.00 102 VAL A C 1
ATOM 764 O O . VAL A 1 102 ? -6.688 2.008 -6.041 1.00 94.00 102 VAL A O 1
ATOM 767 N N . GLU A 1 103 ? -6.589 0.262 -7.456 1.00 92.19 103 GLU A N 1
ATOM 768 C CA . GLU A 1 103 ? -8.046 0.088 -7.554 1.00 92.19 103 GLU A CA 1
ATOM 769 C C . GLU A 1 103 ? -8.696 -0.138 -6.186 1.00 92.19 103 GLU A C 1
ATOM 771 O O . GLU A 1 103 ? -9.778 0.390 -5.918 1.00 92.19 103 GLU A O 1
ATOM 776 N N . ALA A 1 104 ? -7.998 -0.827 -5.276 1.00 93.50 104 ALA A N 1
ATOM 777 C CA . ALA A 1 104 ? -8.490 -1.078 -3.926 1.00 93.50 104 ALA A CA 1
ATOM 778 C C . ALA A 1 104 ? -8.791 0.212 -3.144 1.00 93.50 104 ALA A C 1
ATOM 780 O O . ALA A 1 104 ? -9.606 0.178 -2.224 1.00 93.50 104 ALA A O 1
ATOM 781 N N . LEU A 1 105 ? -8.195 1.361 -3.492 1.00 93.19 105 LEU A N 1
ATOM 782 C CA . LEU A 1 105 ? -8.546 2.645 -2.875 1.00 93.19 105 LEU A CA 1
ATOM 783 C C . LEU A 1 105 ? -10.035 2.976 -3.071 1.00 93.19 105 LEU A C 1
ATOM 785 O O . LEU A 1 105 ? -10.662 3.524 -2.168 1.00 93.19 1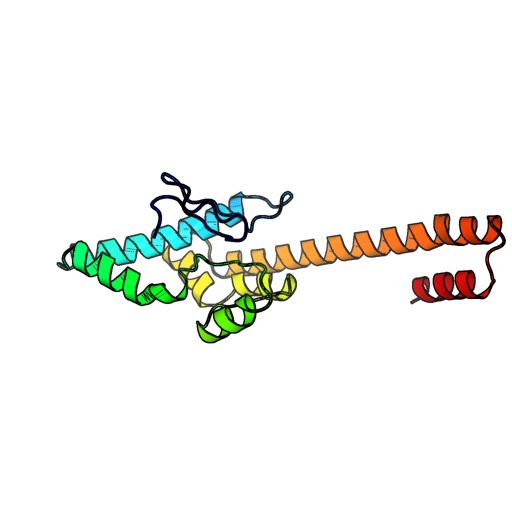05 LEU A O 1
ATOM 789 N N . SER A 1 106 ? -10.598 2.576 -4.213 1.00 93.81 106 SER A N 1
ATOM 790 C CA . SER A 1 106 ? -12.001 2.782 -4.584 1.00 93.81 106 SER A CA 1
ATOM 791 C C . SER A 1 106 ? -12.913 1.604 -4.213 1.00 93.81 106 SER A C 1
ATOM 793 O O . SER A 1 106 ? -14.080 1.589 -4.609 1.00 93.81 106 SER A O 1
ATOM 795 N N . ASP A 1 107 ? -12.430 0.620 -3.441 1.00 96.12 107 ASP A N 1
ATOM 796 C CA . ASP A 1 107 ? -13.288 -0.432 -2.884 1.00 96.12 107 ASP A CA 1
ATOM 797 C C . ASP A 1 107 ? -14.406 0.218 -2.045 1.00 96.12 107 ASP A C 1
ATOM 799 O O . ASP A 1 107 ? -14.152 1.106 -1.226 1.00 96.12 107 ASP A O 1
ATOM 803 N N . GLY A 1 108 ? -15.646 -0.270 -2.169 1.00 97.31 108 GLY A N 1
ATOM 804 C CA . GLY A 1 108 ? -16.805 0.329 -1.488 1.00 97.31 108 GLY A CA 1
ATOM 805 C C . GLY A 1 108 ? -16.644 0.458 0.034 1.00 97.31 108 GLY A C 1
ATOM 806 O O . GLY A 1 108 ? -17.090 1.441 0.620 1.00 97.31 108 GLY A O 1
ATOM 807 N N . LYS A 1 109 ? -15.932 -0.482 0.674 1.00 96.50 109 LYS A N 1
ATOM 808 C CA . LYS A 1 109 ? -15.610 -0.417 2.112 1.00 96.50 109 LYS A CA 1
ATOM 809 C C . LYS A 1 109 ? -14.681 0.753 2.472 1.00 96.50 109 LYS A C 1
ATOM 811 O O . LYS A 1 109 ? -14.798 1.305 3.559 1.00 96.50 109 LYS A O 1
ATOM 816 N N . ASN A 1 110 ? -13.759 1.110 1.577 1.00 96.75 110 ASN A N 1
ATOM 817 C CA . ASN A 1 110 ? -12.761 2.153 1.804 1.00 96.75 110 ASN A CA 1
ATOM 818 C C . ASN A 1 110 ? -13.372 3.530 1.535 1.00 96.75 110 ASN A C 1
ATOM 820 O O . ASN A 1 110 ? -13.166 4.444 2.326 1.00 96.75 110 ASN A O 1
ATOM 824 N N . ILE A 1 111 ? -14.208 3.645 0.497 1.00 97.88 111 ILE A N 1
ATOM 825 C CA . ILE A 1 111 ? -15.037 4.837 0.266 1.00 97.88 111 ILE A CA 1
ATOM 826 C C . ILE A 1 111 ? -15.914 5.111 1.493 1.00 97.88 111 ILE A C 1
ATOM 828 O O . ILE A 1 111 ? -15.865 6.205 2.046 1.00 97.88 111 ILE A O 1
ATOM 832 N N . ALA A 1 112 ? -16.637 4.096 1.981 1.00 97.94 112 ALA A N 1
ATOM 833 C CA . ALA A 1 112 ? -17.502 4.244 3.149 1.00 97.94 112 ALA A CA 1
ATOM 834 C C . ALA A 1 112 ? -16.732 4.670 4.411 1.00 97.94 112 ALA A C 1
ATOM 836 O O . ALA A 1 112 ? -17.239 5.470 5.195 1.00 97.94 112 ALA A O 1
ATOM 837 N N . LEU A 1 113 ? -15.506 4.167 4.607 1.00 97.81 113 LEU A N 1
ATOM 838 C CA . LEU A 1 113 ? -14.629 4.592 5.701 1.00 97.81 113 LEU A CA 1
ATOM 839 C C . LEU A 1 113 ? -14.306 6.091 5.611 1.00 97.81 113 LEU A C 1
ATOM 841 O O . LEU A 1 113 ? -14.434 6.804 6.607 1.00 97.81 113 LEU A O 1
ATOM 845 N N . PHE A 1 114 ? -13.890 6.570 4.437 1.00 98.12 114 PHE A N 1
ATOM 846 C CA . PHE A 1 114 ? -13.537 7.978 4.256 1.00 98.12 114 PHE A CA 1
ATOM 847 C C . PHE A 1 114 ? -14.745 8.907 4.372 1.00 98.12 114 PHE A C 1
ATOM 849 O O . PHE A 1 114 ? -14.637 9.937 5.040 1.00 98.12 114 PHE A O 1
ATOM 856 N N . GLU A 1 115 ? -15.889 8.526 3.800 1.00 97.81 115 GLU A N 1
ATOM 857 C CA . GLU A 1 115 ? -17.129 9.304 3.879 1.00 97.81 115 GLU A CA 1
ATOM 858 C C . GLU A 1 115 ? -17.643 9.388 5.317 1.00 97.81 115 GLU A C 1
ATOM 860 O O . GLU A 1 115 ? -17.962 10.477 5.793 1.00 97.81 115 GLU A O 1
ATOM 865 N N . LYS A 1 116 ? -17.653 8.260 6.043 1.00 97.19 116 LYS A N 1
ATOM 866 C CA . LYS A 1 116 ? -18.057 8.207 7.457 1.00 97.19 116 LYS A CA 1
ATOM 867 C C . LYS A 1 116 ? -17.256 9.188 8.315 1.00 97.19 116 LYS A C 1
ATOM 869 O O . LYS A 1 116 ? -17.814 9.800 9.221 1.00 97.19 116 LYS A O 1
ATOM 874 N N . LEU A 1 117 ? -15.956 9.312 8.055 1.00 97.31 117 LEU A N 1
ATOM 875 C CA . LEU A 1 117 ? -15.055 10.179 8.816 1.00 97.31 117 LEU A CA 1
ATOM 876 C C . LEU A 1 117 ? -14.967 11.611 8.264 1.00 97.31 117 LEU A C 1
ATOM 878 O O . LEU A 1 117 ? -14.252 12.429 8.839 1.00 97.31 117 LEU A O 1
ATOM 882 N N . GLY A 1 118 ? -15.652 11.921 7.157 1.00 97.38 118 GLY A N 1
ATOM 883 C CA . GLY A 1 118 ? -15.573 13.229 6.501 1.00 97.38 118 GLY A CA 1
ATOM 884 C C . GLY A 1 118 ? -14.181 13.561 5.953 1.00 97.38 118 GLY A C 1
ATOM 885 O O . GLY A 1 118 ? -13.805 14.729 5.903 1.00 97.38 118 GLY A O 1
ATOM 886 N N . VAL A 1 119 ? -13.393 12.542 5.595 1.00 97.62 119 VAL A N 1
ATOM 887 C CA . VAL A 1 119 ? -12.003 12.697 5.131 1.00 97.62 119 VAL A CA 1
ATOM 888 C C . VAL A 1 119 ? -11.939 12.923 3.623 1.00 97.62 119 VAL A C 1
ATOM 890 O O . VAL A 1 119 ? -11.190 13.785 3.172 1.00 97.62 119 VAL A O 1
ATOM 893 N N . MET A 1 120 ? -12.701 12.139 2.858 1.00 97.19 120 MET A N 1
ATOM 894 C CA . MET A 1 120 ? -12.872 12.282 1.410 1.00 97.19 120 MET A CA 1
ATOM 895 C C . MET A 1 120 ? -14.279 11.822 1.022 1.00 97.19 120 MET A C 1
ATOM 897 O O . MET A 1 120 ? -14.815 10.897 1.638 1.00 97.19 120 MET A O 1
ATOM 901 N N . SER A 1 121 ? -14.850 12.421 -0.021 1.00 97.94 121 SER A N 1
ATOM 902 C CA . SER A 1 121 ? -16.053 11.910 -0.682 1.00 97.94 121 SER A CA 1
ATOM 903 C C . SER A 1 121 ? -15.737 10.708 -1.581 1.00 97.9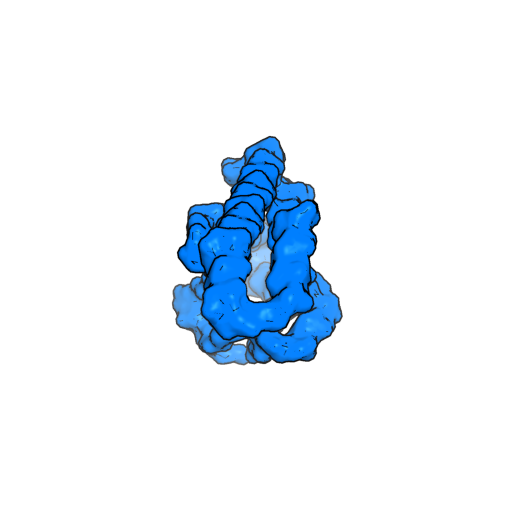4 121 SER A C 1
ATOM 905 O O . SER A 1 121 ? -14.575 10.416 -1.903 1.00 97.94 121 SER A O 1
ATOM 907 N N . LYS A 1 122 ? -16.781 10.014 -2.046 1.00 97.62 122 LYS A N 1
ATOM 908 C CA . LYS A 1 122 ? -16.661 9.007 -3.105 1.00 97.62 122 LYS A CA 1
ATOM 909 C C . LYS A 1 122 ? -15.948 9.539 -4.348 1.00 97.62 122 LYS A C 1
ATOM 911 O O . LYS A 1 122 ? -15.043 8.880 -4.856 1.00 97.62 122 LYS A O 1
ATOM 916 N N . GLU A 1 123 ? -16.342 10.710 -4.838 1.00 97.88 123 GLU A N 1
ATOM 917 C CA . GLU A 1 123 ? -15.773 11.322 -6.043 1.00 97.88 123 GLU A CA 1
ATOM 918 C C . GLU A 1 123 ? -14.289 11.635 -5.849 1.00 97.88 123 GLU A C 1
ATOM 920 O O . GLU A 1 123 ? -13.484 11.337 -6.728 1.00 97.88 123 GLU A O 1
ATOM 925 N N . GLU A 1 124 ? -13.910 12.170 -4.686 1.00 97.38 124 GLU A N 1
ATOM 926 C CA . GLU A 1 124 ? -12.514 12.466 -4.349 1.00 97.38 124 GLU A CA 1
ATOM 927 C C . GLU A 1 124 ? -11.662 11.194 -4.262 1.00 97.38 124 GLU A C 1
ATOM 929 O O . GLU A 1 124 ? -10.540 11.156 -4.773 1.00 97.38 124 GLU A O 1
ATOM 934 N N . THR A 1 125 ? -12.207 10.131 -3.664 1.00 96.81 125 THR A N 1
ATOM 935 C CA . THR A 1 125 ? -11.523 8.836 -3.533 1.00 96.81 125 THR A CA 1
ATOM 936 C C . THR A 1 125 ? -11.269 8.206 -4.906 1.00 96.81 125 THR A C 1
ATOM 938 O O . THR A 1 125 ? -10.146 7.791 -5.202 1.00 96.81 125 THR A O 1
ATOM 941 N N . VAL A 1 126 ? -12.286 8.198 -5.776 1.00 96.94 126 VAL A N 1
ATOM 942 C CA . VAL A 1 126 ? -12.174 7.679 -7.149 1.00 96.94 126 VAL A CA 1
ATOM 943 C C . VAL A 1 126 ? -11.222 8.534 -7.984 1.00 96.94 126 VAL A C 1
ATOM 945 O O . VAL A 1 126 ? -10.338 7.994 -8.648 1.00 96.94 126 VAL A O 1
ATOM 948 N N . ALA A 1 127 ? -11.344 9.863 -7.924 1.00 96.88 127 ALA A N 1
ATOM 949 C CA . ALA A 1 127 ? -10.460 10.773 -8.650 1.00 96.88 127 ALA A CA 1
ATOM 950 C C . ALA A 1 127 ? -8.990 10.566 -8.262 1.00 96.88 127 ALA A C 1
ATOM 952 O O . ALA A 1 127 ? -8.100 10.617 -9.111 1.00 96.88 127 ALA A O 1
ATOM 953 N N . ARG A 1 128 ? -8.725 10.275 -6.985 1.00 95.38 128 ARG A N 1
ATOM 954 C CA . ARG A 1 128 ? -7.378 9.978 -6.503 1.00 95.38 128 ARG A CA 1
ATOM 955 C C . ARG A 1 128 ? -6.841 8.651 -7.041 1.00 95.38 128 ARG A C 1
ATOM 957 O O . ARG A 1 128 ? -5.676 8.614 -7.430 1.00 95.38 128 ARG A O 1
ATOM 964 N N . ALA A 1 129 ? -7.659 7.600 -7.109 1.00 95.44 129 ALA A N 1
ATOM 965 C CA . ALA A 1 129 ? -7.260 6.339 -7.738 1.00 95.44 129 ALA A CA 1
ATOM 966 C C . ALA A 1 129 ? -6.917 6.537 -9.226 1.00 95.44 129 ALA A C 1
ATOM 968 O O . ALA A 1 129 ? -5.865 6.088 -9.678 1.00 95.44 129 ALA A O 1
ATOM 969 N N . VAL A 1 130 ? -7.739 7.295 -9.961 1.00 96.69 130 VAL A N 1
ATOM 970 C CA . VAL A 1 130 ? -7.472 7.648 -11.368 1.00 96.69 130 VAL A CA 1
ATOM 971 C C . VAL A 1 130 ? -6.147 8.401 -11.507 1.00 96.69 130 VAL A C 1
ATOM 973 O O . VAL A 1 130 ? -5.296 7.994 -12.291 1.00 96.69 130 VAL A O 1
ATOM 976 N N . ALA A 1 131 ? -5.910 9.430 -10.688 1.00 95.88 131 ALA A N 1
ATOM 977 C CA . ALA A 1 131 ? -4.658 10.187 -10.729 1.00 95.88 131 ALA A CA 1
ATOM 978 C C . ALA A 1 131 ? -3.419 9.315 -10.442 1.00 95.88 131 ALA A C 1
ATOM 980 O O . ALA A 1 131 ? -2.360 9.520 -11.036 1.00 95.88 131 ALA A O 1
ATOM 981 N N . MET A 1 132 ? -3.537 8.327 -9.547 1.00 95.00 132 MET A N 1
ATOM 982 C CA . MET A 1 132 ? -2.462 7.365 -9.276 1.00 95.00 132 MET A CA 1
ATOM 983 C C . MET A 1 132 ? -2.201 6.440 -10.472 1.00 95.00 132 MET A C 1
ATOM 985 O O . MET A 1 132 ? -1.038 6.165 -10.774 1.00 95.00 132 MET A O 1
ATOM 989 N N . HIS A 1 133 ? -3.246 5.994 -11.175 1.00 95.81 133 HIS A N 1
ATOM 990 C CA . HIS A 1 133 ? -3.096 5.227 -12.412 1.00 95.81 133 HIS A CA 1
ATOM 991 C C . HIS A 1 133 ? -2.441 6.047 -13.525 1.00 95.81 133 HIS A C 1
ATOM 993 O O . HIS A 1 133 ? -1.513 5.550 -14.161 1.00 95.81 133 HIS A O 1
ATOM 999 N N . ASP A 1 134 ? -2.855 7.301 -13.716 1.00 96.81 134 ASP A N 1
ATOM 1000 C CA . ASP A 1 134 ? -2.264 8.197 -14.715 1.00 96.81 134 ASP A CA 1
ATOM 1001 C C . ASP A 1 134 ? -0.778 8.443 -14.431 1.00 96.81 134 ASP A C 1
ATOM 1003 O O . ASP A 1 134 ? 0.063 8.358 -15.329 1.00 96.81 134 ASP A O 1
ATOM 1007 N N . GLN A 1 135 ? -0.427 8.682 -13.162 1.00 94.56 135 GLN A N 1
ATOM 1008 C CA . GLN A 1 135 ? 0.966 8.829 -12.749 1.00 94.56 135 GLN A CA 1
ATOM 1009 C C . GLN A 1 135 ? 1.774 7.555 -13.031 1.00 94.56 135 GLN A C 1
ATOM 1011 O O . GLN A 1 135 ? 2.890 7.640 -13.546 1.00 94.56 135 GLN A O 1
ATOM 1016 N N . TYR A 1 136 ? 1.228 6.381 -12.705 1.00 94.69 136 TYR A N 1
ATOM 1017 C CA . TYR A 1 136 ? 1.886 5.102 -12.966 1.00 94.69 136 TYR A CA 1
ATOM 1018 C C . TYR A 1 136 ? 2.102 4.873 -14.468 1.00 94.69 136 TYR A C 1
ATOM 1020 O O . TYR A 1 136 ? 3.221 4.579 -14.887 1.00 94.69 136 TYR A O 1
ATOM 1028 N N . ALA A 1 137 ? 1.062 5.076 -15.281 1.00 96.69 137 ALA A N 1
ATOM 1029 C CA . ALA A 1 137 ? 1.133 4.937 -16.731 1.00 96.69 137 ALA A CA 1
ATOM 1030 C C . ALA A 1 137 ? 2.179 5.883 -17.341 1.00 96.69 137 ALA A C 1
ATOM 1032 O O . ALA A 1 137 ? 2.995 5.451 -18.155 1.00 96.69 137 ALA A O 1
ATOM 1033 N N . GLY A 1 138 ? 2.217 7.142 -16.893 1.00 96.94 138 GLY A N 1
ATOM 1034 C CA . GLY A 1 138 ? 3.201 8.123 -17.347 1.00 96.94 138 GLY A CA 1
ATOM 1035 C C . GLY A 1 138 ? 4.645 7.747 -16.994 1.00 96.94 138 GLY A C 1
ATOM 1036 O O . GLY A 1 138 ? 5.537 7.903 -17.827 1.00 96.94 138 GLY A O 1
ATOM 1037 N N . ILE A 1 139 ? 4.893 7.209 -15.792 1.00 95.50 139 ILE A N 1
ATOM 1038 C CA . ILE A 1 139 ? 6.229 6.726 -15.398 1.00 95.50 139 ILE A CA 1
ATOM 1039 C C . ILE A 1 139 ? 6.666 5.571 -16.303 1.00 95.50 139 ILE A C 1
ATOM 1041 O O . ILE A 1 139 ? 7.753 5.631 -16.877 1.00 95.50 139 ILE A O 1
ATOM 1045 N N . VAL A 1 140 ? 5.807 4.564 -16.487 1.00 96.06 140 VAL A N 1
ATOM 1046 C CA . VAL A 1 140 ? 6.102 3.405 -17.346 1.00 96.06 140 VAL A CA 1
ATOM 1047 C C . VAL A 1 140 ? 6.365 3.846 -18.788 1.00 96.06 140 VAL A C 1
ATOM 1049 O O . VAL A 1 140 ? 7.311 3.378 -19.420 1.00 96.06 140 VAL A O 1
ATOM 1052 N N . GLU A 1 141 ? 5.579 4.787 -19.313 1.00 97.06 141 GLU A N 1
ATOM 1053 C CA . GLU A 1 141 ? 5.783 5.329 -20.657 1.00 97.06 141 GLU A CA 1
ATOM 1054 C C . GLU A 1 141 ? 7.155 6.007 -20.802 1.00 97.06 141 GLU A C 1
ATOM 1056 O O . GLU A 1 141 ? 7.857 5.788 -21.794 1.00 97.06 141 GLU A O 1
ATOM 1061 N N . ILE A 1 142 ? 7.564 6.814 -19.817 1.00 97.69 142 ILE A N 1
ATOM 1062 C CA . ILE A 1 142 ? 8.878 7.468 -19.815 1.00 97.69 142 ILE A CA 1
ATOM 1063 C C . ILE A 1 142 ? 9.998 6.425 -19.756 1.00 97.69 142 ILE A C 1
ATOM 1065 O O . ILE A 1 142 ? 10.941 6.509 -20.544 1.00 97.69 142 ILE A O 1
ATOM 1069 N N . GLU A 1 143 ? 9.896 5.429 -18.875 1.00 96.94 143 GLU A N 1
ATOM 1070 C CA . GLU A 1 143 ? 10.890 4.356 -18.746 1.00 96.94 143 GLU A CA 1
ATOM 1071 C C . GLU A 1 143 ? 11.071 3.586 -20.058 1.00 96.94 143 GLU A C 1
ATOM 1073 O O . GLU A 1 143 ? 12.203 3.365 -20.501 1.00 96.94 143 GLU A O 1
ATOM 1078 N N . LEU A 1 144 ? 9.967 3.247 -20.730 1.00 95.62 144 LEU A N 1
ATOM 1079 C CA . LEU A 1 144 ? 9.988 2.577 -22.029 1.00 95.62 144 LEU A CA 1
ATOM 1080 C C . LEU A 1 144 ? 10.643 3.445 -23.107 1.00 95.62 144 LEU A C 1
ATOM 1082 O O . LEU A 1 144 ? 11.519 2.969 -23.830 1.00 95.62 144 LEU A O 1
ATOM 1086 N N . LYS A 1 145 ? 10.280 4.731 -23.197 1.00 95.69 145 LYS A N 1
ATOM 1087 C CA . LYS A 1 145 ? 10.882 5.666 -24.165 1.00 95.69 145 LYS A CA 1
ATOM 1088 C C . LYS A 1 145 ? 12.384 5.824 -23.943 1.00 95.69 145 LYS A C 1
ATOM 1090 O O . LYS A 1 145 ? 13.149 5.782 -24.907 1.00 95.69 145 LYS A O 1
ATOM 1095 N N . VAL A 1 146 ? 12.816 5.957 -22.689 1.00 96.94 146 VAL A N 1
ATOM 1096 C CA . VAL A 1 146 ? 14.239 6.046 -22.334 1.00 96.94 146 VAL A CA 1
ATOM 1097 C C . VAL A 1 146 ? 14.967 4.754 -22.701 1.00 96.94 146 VAL A C 1
ATOM 1099 O O . VAL A 1 146 ? 16.049 4.811 -23.286 1.00 96.94 146 VAL A O 1
ATOM 1102 N N . MET A 1 147 ? 14.377 3.590 -22.426 1.00 95.12 147 MET A N 1
ATOM 1103 C CA . MET A 1 147 ? 14.950 2.294 -22.795 1.00 95.12 147 MET A CA 1
ATOM 1104 C C . MET A 1 147 ? 15.128 2.167 -24.314 1.00 95.12 147 MET A C 1
ATOM 1106 O O . MET A 1 147 ? 16.218 1.834 -24.783 1.00 95.12 147 MET A O 1
ATOM 1110 N N . ILE A 1 148 ? 14.089 2.496 -25.084 1.00 94.12 148 ILE A N 1
ATOM 1111 C CA . ILE A 1 148 ? 14.105 2.527 -26.553 1.00 94.12 148 ILE A CA 1
ATOM 1112 C C . ILE A 1 148 ? 15.213 3.451 -27.067 1.00 94.12 148 ILE A C 1
ATOM 1114 O O . ILE A 1 148 ? 15.995 3.073 -27.949 1.00 94.12 148 ILE A O 1
ATOM 1118 N N . GLU A 1 149 ? 15.323 4.651 -26.498 1.00 95.38 149 GLU A N 1
ATOM 1119 C CA . GLU A 1 149 ? 16.351 5.613 -26.875 1.00 95.38 149 GLU A CA 1
ATOM 1120 C C . GLU A 1 149 ? 17.757 5.085 -26.566 1.00 95.38 149 GLU A C 1
ATOM 1122 O O . GLU A 1 149 ? 18.640 5.142 -27.427 1.00 95.38 149 GLU A O 1
ATOM 1127 N N . MET A 1 150 ? 17.973 4.531 -25.370 1.00 95.12 150 MET A N 1
ATOM 1128 C CA . MET A 1 150 ? 19.253 3.949 -24.966 1.00 95.12 150 MET A CA 1
ATOM 1129 C C . MET A 1 150 ? 19.662 2.801 -25.888 1.00 95.12 150 MET A C 1
ATOM 1131 O O . MET A 1 150 ? 20.812 2.763 -26.335 1.00 95.12 150 MET A O 1
ATOM 1135 N N . ILE A 1 151 ? 18.736 1.905 -26.233 1.00 92.94 151 ILE A N 1
ATOM 1136 C CA . ILE A 1 151 ? 19.027 0.786 -27.131 1.00 92.94 151 ILE A CA 1
ATOM 1137 C C . ILE A 1 151 ? 19.418 1.306 -28.517 1.00 92.94 151 ILE A C 1
ATOM 1139 O O . ILE A 1 151 ? 20.456 0.916 -29.057 1.00 92.94 151 ILE A O 1
ATOM 1143 N N . THR A 1 152 ? 18.628 2.227 -29.069 1.00 91.31 152 THR A N 1
ATOM 1144 C CA . THR A 1 152 ? 18.805 2.721 -30.441 1.00 91.31 152 THR A CA 1
ATOM 1145 C C . THR A 1 152 ? 20.055 3.581 -30.591 1.00 91.31 152 THR A C 1
ATOM 1147 O O . THR A 1 152 ? 20.798 3.434 -31.561 1.00 91.31 152 THR A O 1
ATOM 1150 N N . ARG A 1 153 ? 20.297 4.493 -29.643 1.00 93.88 153 ARG A N 1
ATOM 1151 C CA . ARG A 1 153 ? 21.354 5.510 -29.747 1.00 93.88 153 ARG A CA 1
ATOM 1152 C C . ARG A 1 153 ? 22.662 5.113 -29.076 1.00 93.88 153 ARG A C 1
ATOM 1154 O O . ARG A 1 153 ? 23.695 5.666 -29.438 1.00 93.88 153 ARG A O 1
ATOM 1161 N N . LYS A 1 154 ? 22.644 4.192 -28.107 1.00 93.25 154 LYS A N 1
ATOM 1162 C CA . LYS A 1 154 ? 23.848 3.787 -27.361 1.00 93.25 154 LYS A CA 1
ATOM 1163 C C . LYS A 1 154 ? 24.197 2.321 -27.595 1.00 93.25 154 LYS A C 1
ATOM 1165 O O . LYS A 1 154 ? 25.286 2.041 -28.088 1.00 93.25 154 LYS A O 1
ATOM 1170 N N . CYS A 1 155 ? 23.287 1.393 -27.299 1.00 91.62 155 CYS A N 1
ATOM 1171 C CA . CYS A 1 155 ? 23.599 -0.040 -27.335 1.00 91.62 155 CYS A CA 1
ATOM 1172 C C . CYS A 1 155 ? 23.892 -0.540 -28.756 1.00 91.62 155 CYS A C 1
ATOM 1174 O O . CYS A 1 155 ? 24.950 -1.117 -28.989 1.00 91.62 155 CYS A O 1
ATOM 1176 N N . VAL A 1 156 ? 23.001 -0.286 -29.723 1.00 90.31 156 VAL A N 1
ATOM 1177 C CA . VAL A 1 156 ? 23.178 -0.750 -31.111 1.00 90.31 156 VAL A CA 1
ATOM 1178 C C . VAL A 1 156 ? 24.464 -0.195 -31.747 1.00 90.31 156 VAL A C 1
ATOM 1180 O O . VAL A 1 156 ? 25.229 -0.994 -32.298 1.00 90.31 156 VAL A O 1
ATOM 1183 N N . PRO A 1 157 ? 24.771 1.118 -31.668 1.00 91.75 157 PRO A N 1
ATOM 1184 C CA . PRO A 1 157 ? 26.040 1.649 -32.163 1.00 91.75 157 PRO A CA 1
ATOM 1185 C C . PRO A 1 157 ? 27.267 1.041 -31.476 1.00 91.75 157 PRO A C 1
ATOM 1187 O O . PRO A 1 157 ? 28.223 0.688 -32.165 1.00 91.75 157 PRO A O 1
ATOM 1190 N N . ALA A 1 158 ? 27.235 0.855 -30.152 1.00 93.31 158 ALA A N 1
ATOM 1191 C CA . ALA A 1 158 ? 28.342 0.249 -29.413 1.00 93.31 158 ALA A CA 1
ATOM 1192 C C . ALA A 1 158 ? 28.591 -1.208 -29.835 1.00 93.31 158 ALA A C 1
ATOM 1194 O O . ALA A 1 158 ? 29.736 -1.592 -30.070 1.00 93.31 158 ALA A O 1
ATOM 1195 N N . CYS A 1 159 ? 27.533 -2.006 -30.014 1.00 91.50 159 CYS A N 1
ATOM 1196 C CA . CYS A 1 159 ? 27.656 -3.380 -30.503 1.00 91.50 159 CYS A CA 1
ATOM 1197 C C . CYS A 1 159 ? 28.273 -3.441 -31.905 1.00 91.50 159 CYS A C 1
ATOM 1199 O O . CYS A 1 159 ? 29.145 -4.275 -32.151 1.00 91.50 159 CYS A O 1
ATOM 1201 N N . LYS A 1 160 ? 27.853 -2.542 -32.809 1.00 88.06 160 LYS A N 1
ATOM 1202 C CA . LYS A 1 160 ? 28.429 -2.435 -34.159 1.00 88.06 160 LYS A CA 1
ATOM 1203 C C . LYS A 1 160 ? 29.910 -2.057 -34.108 1.00 88.06 160 LYS A C 1
ATOM 1205 O O . LYS A 1 160 ? 30.709 -2.677 -34.801 1.00 88.06 160 LYS A O 1
ATOM 1210 N N . ALA A 1 161 ? 30.281 -1.086 -33.272 1.00 91.69 161 ALA A N 1
ATOM 1211 C CA . ALA A 1 161 ? 31.671 -0.661 -33.103 1.00 91.69 161 ALA A CA 1
ATOM 1212 C C . ALA A 1 161 ? 32.567 -1.772 -32.525 1.00 91.69 161 ALA A C 1
ATOM 1214 O O . ALA A 1 161 ? 33.730 -1.876 -32.900 1.00 91.69 161 ALA A O 1
ATOM 1215 N N . ALA A 1 162 ? 32.021 -2.627 -31.657 1.00 91.75 162 ALA A N 1
ATOM 1216 C CA . ALA A 1 162 ? 32.724 -3.767 -31.070 1.00 91.75 162 ALA A CA 1
ATOM 1217 C C . ALA A 1 162 ? 32.794 -5.011 -31.983 1.00 91.75 162 ALA A C 1
ATOM 1219 O O . ALA A 1 162 ? 33.363 -6.024 -31.582 1.00 91.75 162 ALA A O 1
ATOM 1220 N N . GLY A 1 163 ? 32.204 -4.974 -33.185 1.00 89.56 163 GLY A N 1
ATOM 1221 C CA . GLY A 1 163 ? 32.205 -6.106 -34.120 1.00 89.56 163 GLY A CA 1
ATOM 1222 C C . GLY A 1 163 ? 31.337 -7.296 -33.686 1.00 89.56 163 GLY A C 1
ATOM 1223 O O . GLY A 1 163 ? 31.561 -8.413 -34.151 1.00 89.56 163 GLY A O 1
ATOM 1224 N N . LEU A 1 164 ? 30.359 -7.086 -32.796 1.00 85.44 164 LEU A N 1
ATOM 1225 C CA . LEU A 1 164 ? 29.429 -8.139 -32.373 1.00 85.44 164 LEU A CA 1
ATOM 1226 C C . LEU A 1 164 ? 28.514 -8.577 -33.533 1.00 85.44 164 LEU A C 1
ATOM 1228 O O . LEU A 1 164 ? 28.228 -7.802 -34.448 1.00 85.44 164 LEU A O 1
ATOM 1232 N N . SER A 1 165 ? 28.054 -9.834 -33.492 1.00 77.56 165 SER A N 1
ATOM 1233 C CA . SER A 1 165 ? 27.332 -10.478 -34.597 1.00 77.56 165 SER A CA 1
ATOM 1234 C C . SER A 1 165 ? 26.067 -9.728 -35.035 1.00 77.56 165 SER A C 1
ATOM 1236 O O . SER A 1 165 ? 25.364 -9.087 -34.247 1.00 77.56 165 SER A O 1
ATOM 1238 N N . SER A 1 166 ? 25.718 -9.889 -36.316 1.00 74.94 166 SER A N 1
ATOM 1239 C CA . SER A 1 166 ? 24.503 -9.324 -36.913 1.00 74.94 166 SER A CA 1
ATOM 1240 C C . SER A 1 166 ? 23.217 -9.783 -36.220 1.00 74.94 166 SER A C 1
ATOM 1242 O O . SER A 1 166 ? 22.259 -9.016 -36.181 1.00 74.94 166 SER A O 1
ATOM 1244 N N . SER A 1 167 ? 23.200 -10.979 -35.622 1.00 81.12 167 SER A N 1
ATOM 1245 C CA . SER A 1 167 ? 22.034 -11.524 -34.916 1.00 81.12 167 SER A CA 1
ATOM 1246 C C . SER A 1 167 ? 21.678 -10.744 -33.646 1.00 81.12 167 SER A C 1
ATOM 1248 O O . SER A 1 167 ? 20.500 -10.484 -33.406 1.00 81.12 167 SER A O 1
ATOM 1250 N N . VAL A 1 168 ? 22.672 -10.304 -32.864 1.00 79.69 168 VAL A N 1
ATOM 1251 C CA . VAL A 1 168 ? 22.451 -9.482 -31.658 1.00 79.69 168 VAL A CA 1
ATOM 1252 C C . VAL A 1 168 ? 21.919 -8.104 -32.045 1.00 79.69 168 VAL A C 1
ATOM 1254 O O . VAL A 1 168 ? 20.946 -7.616 -31.473 1.00 79.69 168 VAL A O 1
ATOM 1257 N N . VAL A 1 169 ? 22.516 -7.495 -33.073 1.00 79.69 169 VAL A N 1
ATOM 1258 C CA . VAL A 1 169 ? 22.090 -6.189 -33.589 1.00 79.69 169 VAL A CA 1
ATOM 1259 C C . VAL A 1 169 ? 20.675 -6.257 -34.180 1.00 79.69 169 VAL A C 1
ATOM 1261 O O . VAL A 1 169 ? 19.866 -5.363 -33.926 1.00 79.69 169 VAL A O 1
ATOM 1264 N N . GLN A 1 170 ? 20.345 -7.315 -34.928 1.00 81.69 170 GLN A N 1
ATOM 1265 C CA . GLN A 1 170 ? 18.999 -7.540 -35.465 1.00 81.69 170 GLN A CA 1
ATOM 1266 C C . GLN A 1 170 ? 17.967 -7.756 -34.356 1.00 81.69 170 GLN A C 1
ATOM 1268 O O . GLN A 1 170 ? 16.899 -7.153 -34.421 1.00 81.69 170 GLN A O 1
ATOM 1273 N N . GLY A 1 171 ? 18.290 -8.546 -33.326 1.00 83.38 171 GLY A N 1
ATOM 1274 C CA . GLY A 1 171 ? 17.399 -8.772 -32.185 1.00 83.38 171 GLY A CA 1
ATOM 1275 C C . GLY A 1 171 ? 17.055 -7.478 -31.445 1.00 83.38 171 GLY A C 1
ATOM 1276 O O . GLY A 1 171 ? 15.881 -7.185 -31.230 1.00 83.38 171 GLY A O 1
ATOM 1277 N N . LEU A 1 172 ? 18.063 -6.655 -31.137 1.00 80.38 172 LEU A N 1
ATOM 1278 C CA . LEU A 1 172 ? 17.860 -5.352 -30.492 1.00 80.38 172 LEU A CA 1
ATOM 1279 C C . LEU A 1 172 ? 17.043 -4.391 -31.367 1.00 80.38 172 LEU A C 1
ATOM 1281 O O . LEU A 1 172 ? 16.130 -3.735 -30.876 1.00 80.38 172 LEU A O 1
ATOM 1285 N N . THR A 1 173 ? 17.332 -4.331 -32.670 1.00 78.69 173 THR A N 1
ATOM 1286 C CA . THR A 1 173 ? 16.616 -3.440 -33.601 1.00 78.69 173 THR A CA 1
ATOM 1287 C C . THR A 1 173 ? 15.151 -3.860 -33.765 1.00 78.69 173 THR A C 1
ATOM 1289 O O . THR A 1 173 ? 14.257 -3.015 -33.777 1.00 78.69 173 THR A O 1
ATOM 1292 N N . ALA A 1 174 ? 14.885 -5.166 -33.842 1.00 82.50 174 ALA A N 1
ATOM 1293 C CA . ALA A 1 174 ? 13.530 -5.698 -33.947 1.00 82.50 174 ALA A CA 1
ATOM 1294 C C . ALA A 1 174 ? 12.716 -5.491 -32.660 1.00 82.50 174 ALA A C 1
ATOM 1296 O O . ALA A 1 174 ? 11.517 -5.239 -32.743 1.00 82.50 174 ALA A O 1
ATOM 1297 N N . GLY A 1 175 ? 13.354 -5.570 -31.485 1.00 79.25 175 GLY A N 1
ATOM 1298 C CA . GLY A 1 175 ? 12.697 -5.361 -30.191 1.00 79.25 175 GLY A CA 1
ATOM 1299 C C . GLY A 1 175 ? 12.234 -3.923 -29.948 1.00 79.25 175 GLY A C 1
ATOM 1300 O O . GLY A 1 175 ? 11.264 -3.722 -29.233 1.00 79.25 175 GLY A O 1
ATOM 1301 N N . VAL A 1 176 ? 12.895 -2.940 -30.564 1.00 81.25 176 VAL A N 1
ATOM 1302 C CA . VAL A 1 176 ? 12.571 -1.508 -30.425 1.00 81.25 176 VAL A CA 1
ATOM 1303 C C . VAL A 1 176 ? 11.563 -1.015 -31.471 1.00 81.25 176 VAL A C 1
ATOM 1305 O O . VAL A 1 176 ? 10.959 0.040 -31.312 1.00 81.25 176 VAL A O 1
ATOM 1308 N N . SER A 1 177 ? 11.383 -1.763 -32.560 1.00 68.88 177 SER A N 1
ATOM 1309 C CA . SER A 1 177 ? 10.500 -1.376 -33.672 1.00 68.88 177 SER A CA 1
ATOM 1310 C C . SER A 1 177 ? 9.049 -1.856 -33.497 1.00 68.88 177 SER A C 1
ATOM 1312 O O . SER A 1 177 ? 8.263 -1.749 -34.438 1.00 68.88 177 SER A O 1
ATOM 1314 N N . LYS A 1 178 ? 8.717 -2.439 -32.340 1.00 58.66 178 LYS A N 1
ATOM 1315 C CA . LYS A 1 178 ? 7.385 -2.923 -31.957 1.00 58.66 178 LYS A CA 1
ATOM 1316 C C . LYS A 1 178 ? 6.799 -2.022 -30.884 1.00 58.66 178 LYS A C 1
ATOM 1318 O O . LYS A 1 178 ? 5.564 -1.856 -30.916 1.00 58.66 178 LYS A O 1
#

Foldseek 3Di:
DDCWQPQPLDQWTRHNPDTHRNPDDPPDDCPVVCLQVVLVVVVLVVVLCVCVVVPDDSVVSVVVVCVVCVLVDDRDHNPDPCNVVSCVVSVHDDDPDPLVVLVVLLPPVNQCSCVVVVNDHSVRSVVSSVVVVVVVVVVVVVVLVVVLCCLVPPVLVVCVVVVHDPVVSVVSVVVSVD

Organism: NCBI:txid72548

pLDDT: mean 91.91, std 7.63, range [54.53, 98.31]